Protein AF-A0A9D8UX64-F1 (afdb_monomer_lite)

Sequence (82 aa):
MPRRKRREQALDVQVDSLERELAGLRRSIDQVRYNLMPFRPHDEALGALVRQMIRTINVLRGRDPDYQRPHEGHMANGRPLS

Radius of gyration: 17.73 Å; chains: 1; bounding box: 35×47×48 Å

Structure (mmCIF, N/CA/C/O backbone):
data_AF-A0A9D8UX64-F1
#
_entry.id   AF-A0A9D8UX64-F1
#
loop_
_atom_site.group_PDB
_atom_site.id
_atom_site.type_symbol
_atom_site.label_atom_id
_atom_site.label_alt_id
_atom_site.label_comp_id
_atom_site.label_asym_id
_atom_site.label_entity_id
_atom_site.label_seq_id
_atom_site.pdbx_PDB_ins_code
_atom_site.Cartn_x
_atom_site.Cartn_y
_atom_site.Cartn_z
_atom_site.occupancy
_atom_site.B_iso_or_equiv
_atom_site.auth_seq_id
_atom_site.auth_comp_id
_atom_site.auth_asym_id
_atom_site.auth_atom_id
_atom_site.pdbx_PDB_model_num
ATOM 1 N N . MET A 1 1 ? 18.431 -1.358 -28.924 1.00 54.88 1 MET A N 1
ATOM 2 C CA . MET A 1 1 ? 17.965 -0.198 -28.119 1.00 54.88 1 MET A CA 1
ATOM 3 C C . MET A 1 1 ? 18.277 -0.398 -26.622 1.00 54.88 1 MET A C 1
ATOM 5 O O . MET A 1 1 ? 17.411 -0.844 -25.879 1.00 54.88 1 MET A O 1
ATOM 9 N N . PRO A 1 2 ? 19.503 -0.093 -26.153 1.00 66.62 2 PRO A N 1
ATOM 10 C CA . PRO A 1 2 ? 19.948 -0.357 -24.769 1.00 66.62 2 PRO A CA 1
ATOM 11 C C . PRO A 1 2 ? 19.385 0.620 -23.721 1.00 66.62 2 PRO A C 1
ATOM 13 O O . PRO A 1 2 ? 19.223 0.266 -22.557 1.00 66.62 2 PRO A O 1
ATOM 16 N N . ARG A 1 3 ? 19.067 1.855 -24.134 1.00 67.69 3 ARG A N 1
ATOM 17 C CA . ARG A 1 3 ? 18.586 2.928 -23.244 1.00 67.69 3 ARG A CA 1
ATOM 18 C C . ARG A 1 3 ? 17.210 2.635 -22.632 1.0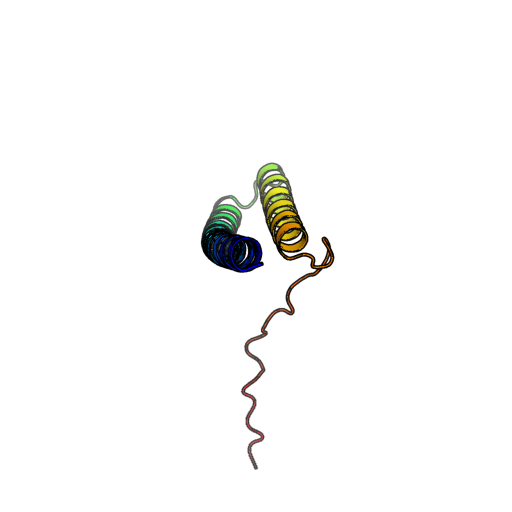0 67.69 3 ARG A C 1
ATOM 20 O O . ARG A 1 3 ? 16.973 2.991 -21.486 1.00 67.69 3 ARG A O 1
ATOM 27 N N . ARG A 1 4 ? 16.334 1.948 -23.374 1.00 69.06 4 ARG A N 1
ATOM 28 C CA . ARG A 1 4 ? 14.987 1.577 -22.915 1.00 69.06 4 ARG A CA 1
ATOM 29 C C . ARG A 1 4 ? 15.032 0.552 -21.775 1.00 69.06 4 ARG A C 1
ATOM 31 O O . ARG A 1 4 ? 14.431 0.792 -20.738 1.00 69.06 4 ARG A O 1
ATOM 38 N N . LYS A 1 5 ? 15.854 -0.496 -21.919 1.00 68.25 5 LYS A N 1
ATOM 39 C CA . LYS A 1 5 ? 16.031 -1.538 -20.890 1.00 68.25 5 LYS A CA 1
ATOM 40 C C . LYS A 1 5 ? 16.570 -0.985 -19.567 1.00 68.25 5 LYS A C 1
ATOM 42 O O . LYS A 1 5 ? 16.105 -1.380 -18.509 1.00 68.25 5 LYS A O 1
ATOM 47 N N . ARG A 1 6 ? 17.518 -0.038 -19.616 1.00 67.56 6 ARG A N 1
ATOM 48 C CA . ARG A 1 6 ? 18.041 0.620 -18.401 1.00 67.56 6 ARG A CA 1
ATOM 49 C C . ARG A 1 6 ? 16.971 1.433 -17.668 1.00 67.56 6 ARG A C 1
ATOM 51 O O . ARG A 1 6 ? 16.979 1.471 -16.445 1.00 67.56 6 ARG A O 1
ATOM 58 N N . ARG A 1 7 ? 16.064 2.084 -18.404 1.00 71.75 7 ARG A N 1
ATOM 59 C CA . ARG A 1 7 ? 14.964 2.862 -17.814 1.00 71.75 7 ARG A CA 1
ATOM 60 C C . ARG A 1 7 ? 13.911 1.956 -17.177 1.00 71.75 7 ARG A C 1
ATOM 62 O O . ARG A 1 7 ? 13.448 2.276 -16.094 1.00 71.75 7 ARG A O 1
ATOM 69 N N . GLU A 1 8 ? 13.577 0.844 -17.828 1.00 72.56 8 GLU A N 1
ATOM 70 C CA . GLU A 1 8 ? 12.671 -0.179 -17.283 1.00 72.56 8 GLU A CA 1
ATOM 71 C C . GLU A 1 8 ? 13.240 -0.765 -15.977 1.00 72.56 8 GLU A C 1
ATOM 73 O O . GLU A 1 8 ? 12.576 -0.707 -14.951 1.00 72.56 8 GLU A O 1
ATOM 78 N N . GLN A 1 9 ? 14.521 -1.156 -15.955 1.00 75.75 9 GLN A N 1
ATOM 79 C CA . GLN A 1 9 ? 15.187 -1.638 -14.733 1.00 75.75 9 GLN A CA 1
ATOM 80 C C . GLN A 1 9 ? 15.228 -0.595 -13.605 1.00 75.75 9 GLN A C 1
ATOM 82 O O . GLN A 1 9 ? 15.046 -0.934 -12.439 1.00 75.75 9 GLN A O 1
ATOM 87 N N . ALA A 1 10 ? 15.480 0.677 -13.928 1.00 73.81 10 ALA A N 1
ATOM 88 C CA . ALA A 1 10 ? 15.486 1.744 -12.929 1.00 73.81 10 ALA A CA 1
ATOM 89 C C . ALA A 1 10 ? 14.090 1.986 -12.330 1.00 73.81 10 ALA A C 1
ATOM 91 O O . ALA A 1 10 ? 13.979 2.239 -11.132 1.00 73.81 10 ALA A O 1
ATOM 92 N N . LEU A 1 11 ? 13.038 1.885 -13.149 1.00 80.31 11 LEU A N 1
ATOM 93 C CA . LEU A 1 11 ? 11.651 1.967 -12.692 1.00 80.31 11 LEU A CA 1
ATOM 94 C C . LEU A 1 11 ? 11.299 0.783 -11.787 1.00 80.31 11 LEU A C 1
ATOM 96 O O . LEU A 1 11 ? 10.722 1.000 -10.727 1.00 80.31 11 LEU A O 1
ATOM 100 N N . ASP A 1 12 ? 11.712 -0.434 -12.144 1.00 83.31 12 ASP A N 1
ATOM 101 C CA . ASP A 1 12 ? 11.470 -1.622 -11.319 1.00 83.31 12 ASP A CA 1
ATOM 102 C C . ASP A 1 12 ? 12.097 -1.487 -9.926 1.00 83.31 12 ASP A C 1
ATOM 104 O O . ASP A 1 12 ? 11.429 -1.731 -8.925 1.00 83.31 12 ASP A O 1
ATOM 108 N N . VAL A 1 13 ? 13.341 -0.999 -9.837 1.00 86.31 13 VAL A N 1
ATOM 109 C CA . VAL A 1 13 ? 14.018 -0.759 -8.549 1.00 86.31 13 VAL A CA 1
ATOM 110 C C . VAL A 1 13 ? 13.289 0.295 -7.705 1.00 86.31 13 VAL A C 1
ATOM 112 O O . VAL A 1 13 ? 13.195 0.161 -6.484 1.00 86.31 13 VAL A O 1
ATOM 115 N N . GLN A 1 14 ? 12.752 1.344 -8.332 1.00 86.94 14 GLN A N 1
ATOM 116 C CA . GLN A 1 14 ? 11.973 2.364 -7.623 1.00 86.94 14 GLN A CA 1
ATOM 117 C C . GLN A 1 14 ? 10.641 1.805 -7.114 1.00 86.94 14 GLN A C 1
ATOM 119 O O . GLN A 1 14 ? 10.266 2.062 -5.970 1.00 86.94 14 GLN A O 1
ATOM 124 N N . VAL A 1 15 ? 9.950 1.005 -7.929 1.00 87.81 15 VAL A N 1
ATOM 125 C CA . VAL A 1 15 ? 8.695 0.349 -7.540 1.00 87.81 15 VAL A CA 1
ATOM 126 C C . VAL A 1 15 ? 8.936 -0.677 -6.426 1.00 87.81 15 VAL A C 1
ATOM 128 O O . VAL A 1 15 ? 8.135 -0.754 -5.497 1.00 87.81 15 VAL A O 1
ATOM 131 N N . ASP A 1 16 ? 10.061 -1.398 -6.448 1.00 88.62 16 ASP A N 1
ATOM 132 C CA . ASP A 1 16 ? 10.485 -2.286 -5.358 1.00 88.62 16 ASP A CA 1
ATOM 133 C C . ASP A 1 16 ? 10.689 -1.518 -4.041 1.00 88.62 16 ASP A C 1
ATOM 135 O O . ASP A 1 16 ? 10.279 -1.988 -2.976 1.00 88.62 16 ASP A O 1
ATOM 139 N N . SER A 1 17 ? 11.325 -0.340 -4.094 1.00 89.69 17 SER A N 1
ATOM 140 C CA . SER A 1 17 ? 11.522 0.513 -2.912 1.00 89.69 17 SER A CA 1
ATOM 141 C C . SER A 1 17 ? 10.184 0.990 -2.350 1.00 89.69 17 SER A C 1
ATOM 143 O O . SER A 1 17 ? 9.930 0.846 -1.153 1.00 89.69 17 SER A O 1
ATOM 145 N N . LEU A 1 18 ? 9.294 1.466 -3.226 1.00 87.81 18 LEU A N 1
ATOM 146 C CA . LEU A 1 18 ? 7.947 1.895 -2.853 1.00 87.81 18 LEU A CA 1
ATOM 147 C C . LEU A 1 18 ? 7.141 0.752 -2.225 1.00 87.81 18 LEU A C 1
ATOM 149 O O . LEU A 1 18 ? 6.505 0.955 -1.196 1.00 87.81 18 LEU A O 1
ATOM 153 N N . GLU A 1 19 ? 7.194 -0.467 -2.773 1.00 88.00 19 GLU A N 1
ATOM 154 C CA . GLU A 1 19 ? 6.529 -1.635 -2.172 1.00 88.00 19 GLU A CA 1
ATOM 155 C C . GLU A 1 19 ? 6.983 -1.880 -0.724 1.00 88.00 19 GLU A C 1
ATOM 157 O O . GLU A 1 19 ? 6.155 -2.164 0.147 1.00 88.00 19 GLU A O 1
ATOM 162 N N . ARG A 1 20 ? 8.286 -1.750 -0.441 1.00 89.31 20 ARG A N 1
ATOM 163 C CA . ARG A 1 20 ? 8.839 -1.938 0.912 1.00 89.31 20 ARG A CA 1
ATOM 164 C C . ARG A 1 20 ? 8.394 -0.837 1.870 1.00 89.31 20 ARG A C 1
ATOM 166 O O . ARG A 1 20 ? 8.005 -1.139 2.998 1.00 89.31 20 ARG A O 1
ATOM 173 N N . GLU A 1 21 ? 8.417 0.414 1.425 1.00 90.06 21 GLU A N 1
ATOM 174 C CA . GLU A 1 21 ? 7.964 1.561 2.218 1.00 90.06 21 GLU A CA 1
ATOM 175 C C . GLU A 1 21 ? 6.468 1.469 2.538 1.00 90.06 21 GLU A C 1
ATOM 177 O O . GLU A 1 21 ? 6.074 1.608 3.698 1.00 90.06 21 GLU A O 1
ATOM 182 N N . LEU A 1 22 ? 5.634 1.129 1.549 1.00 89.06 22 LEU A N 1
ATOM 183 C CA . LEU A 1 22 ? 4.196 0.925 1.746 1.00 89.06 22 LEU A CA 1
ATOM 184 C C . LEU A 1 22 ? 3.913 -0.243 2.701 1.00 89.06 22 LEU A C 1
ATOM 186 O O . LEU A 1 22 ? 2.990 -0.161 3.513 1.00 89.06 22 LEU A O 1
ATOM 190 N N . ALA A 1 23 ? 4.711 -1.315 2.648 1.00 86.62 23 ALA A N 1
ATOM 191 C CA . ALA A 1 23 ? 4.596 -2.426 3.590 1.00 86.62 23 ALA A CA 1
ATOM 192 C C . ALA A 1 23 ? 4.922 -2.000 5.033 1.00 86.62 23 ALA A C 1
ATOM 194 O O . ALA A 1 23 ? 4.250 -2.449 5.963 1.00 86.62 23 ALA A O 1
ATOM 195 N N . GLY A 1 24 ? 5.916 -1.127 5.226 1.00 88.94 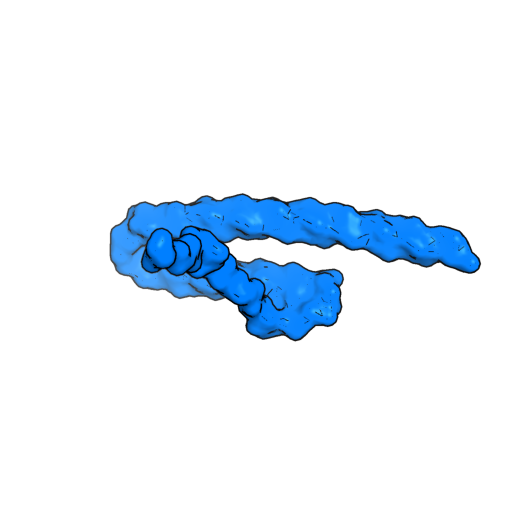24 GLY A N 1
ATOM 196 C CA . GLY A 1 24 ? 6.223 -0.526 6.526 1.00 88.94 24 GLY A CA 1
ATOM 197 C C . GLY A 1 24 ? 5.098 0.383 7.020 1.00 88.94 24 GLY A C 1
ATOM 198 O O . GLY A 1 24 ? 4.615 0.215 8.139 1.00 88.94 24 GLY A O 1
ATOM 199 N N . LEU A 1 25 ? 4.616 1.281 6.157 1.00 89.38 25 LEU A N 1
ATOM 200 C CA . LEU A 1 25 ? 3.527 2.205 6.474 1.00 89.38 25 LEU A CA 1
ATOM 201 C C . LEU A 1 25 ? 2.237 1.468 6.853 1.00 89.38 25 LEU A C 1
ATOM 203 O O . LEU A 1 25 ? 1.578 1.848 7.817 1.00 89.38 25 LEU A O 1
ATOM 207 N N . ARG A 1 26 ? 1.907 0.375 6.154 1.00 88.88 26 ARG A N 1
ATOM 208 C CA . ARG A 1 26 ? 0.753 -0.468 6.488 1.00 88.88 26 ARG A CA 1
ATOM 209 C C . ARG A 1 26 ? 0.821 -0.994 7.924 1.00 88.88 26 ARG A C 1
ATOM 211 O O . ARG A 1 26 ? -0.175 -0.908 8.630 1.00 88.88 26 ARG A O 1
ATOM 218 N N . ARG A 1 27 ? 1.982 -1.487 8.374 1.00 89.00 27 ARG A N 1
ATOM 219 C CA . ARG A 1 27 ? 2.148 -1.974 9.759 1.00 89.00 27 ARG A CA 1
ATOM 220 C C . ARG A 1 27 ? 1.925 -0.856 10.776 1.00 89.00 27 ARG A C 1
ATOM 222 O O . ARG A 1 27 ? 1.261 -1.077 11.783 1.00 89.00 27 ARG A O 1
ATOM 229 N N . SER A 1 28 ? 2.446 0.339 10.500 1.00 90.19 28 SER A N 1
ATOM 230 C CA . SER A 1 28 ? 2.240 1.509 11.358 1.00 90.19 28 SER A CA 1
ATOM 231 C C . SER A 1 28 ? 0.769 1.923 11.413 1.00 90.19 28 SER A C 1
ATOM 233 O O . SER A 1 28 ? 0.259 2.213 12.491 1.00 90.19 28 SER A O 1
ATOM 235 N N . ILE A 1 29 ? 0.068 1.905 10.274 1.00 87.88 29 ILE A N 1
ATOM 236 C CA . ILE A 1 29 ? -1.373 2.174 10.214 1.00 87.88 29 ILE A CA 1
ATOM 237 C C . ILE A 1 29 ? -2.143 1.132 11.024 1.00 87.88 29 ILE A C 1
ATOM 239 O O . ILE A 1 29 ? -2.986 1.512 11.830 1.00 87.88 29 ILE A O 1
ATOM 243 N N . ASP A 1 30 ? -1.841 -0.156 10.863 1.00 86.38 30 ASP A N 1
ATOM 244 C CA . ASP A 1 30 ? -2.503 -1.221 11.619 1.00 86.38 30 ASP A CA 1
ATOM 245 C C . ASP A 1 30 ? -2.293 -1.031 13.133 1.00 86.38 30 ASP A C 1
ATOM 247 O O . ASP A 1 30 ? -3.254 -1.102 13.898 1.00 86.38 30 ASP A O 1
ATOM 251 N N . GLN A 1 31 ? -1.082 -0.669 13.573 1.00 87.31 31 GLN A N 1
ATOM 252 C CA . GLN A 1 31 ? -0.808 -0.347 14.979 1.00 87.31 31 GLN A CA 1
ATOM 253 C C . GLN A 1 31 ? -1.622 0.857 15.480 1.00 87.31 31 GLN A C 1
ATOM 255 O O . GLN A 1 31 ? -2.179 0.821 16.577 1.00 87.31 31 GLN A O 1
ATOM 260 N N . VAL A 1 32 ? -1.706 1.926 14.684 1.00 86.00 32 VAL A N 1
ATOM 261 C CA . VAL A 1 32 ? -2.503 3.114 15.020 1.00 86.00 32 VAL A CA 1
ATOM 262 C C . VAL A 1 32 ? -3.989 2.765 15.102 1.00 86.00 32 VAL A C 1
ATOM 264 O O . VAL A 1 32 ? -4.658 3.203 16.033 1.00 86.00 32 VAL A O 1
ATOM 267 N N . ARG A 1 33 ? -4.503 1.931 14.190 1.00 84.50 33 ARG A N 1
ATOM 268 C CA . ARG A 1 33 ? -5.895 1.456 14.218 1.00 84.50 33 ARG A CA 1
ATOM 269 C C . ARG A 1 33 ? -6.208 0.696 15.504 1.00 84.50 33 ARG A C 1
ATOM 271 O O . ARG A 1 33 ? -7.235 0.971 16.117 1.00 84.50 33 ARG A O 1
ATOM 278 N N . TYR A 1 34 ? -5.312 -0.187 15.952 1.00 82.94 34 TYR A N 1
ATOM 279 C CA . TYR A 1 34 ? -5.467 -0.876 17.239 1.00 82.94 34 TYR A CA 1
ATOM 280 C C . TYR A 1 34 ? -5.468 0.092 18.425 1.00 82.94 34 TYR A C 1
ATOM 282 O O . TYR A 1 34 ? -6.301 -0.037 19.318 1.00 82.94 34 TYR A O 1
ATOM 290 N N . ASN A 1 35 ? -4.577 1.086 18.419 1.00 83.56 35 ASN A N 1
ATOM 291 C CA . ASN A 1 35 ? -4.467 2.055 19.511 1.00 83.56 35 ASN A CA 1
ATOM 292 C C . ASN A 1 35 ? -5.650 3.039 19.572 1.00 83.56 35 ASN A C 1
ATOM 294 O O . ASN A 1 35 ? -5.955 3.558 20.642 1.00 83.56 35 ASN A O 1
ATOM 298 N N . LEU A 1 36 ? -6.294 3.324 18.435 1.00 79.62 36 LEU A N 1
ATOM 299 C CA . LEU A 1 36 ? -7.394 4.287 18.324 1.00 79.62 36 LEU A CA 1
ATOM 300 C C . LEU A 1 36 ? -8.790 3.649 18.406 1.00 79.62 36 LEU A C 1
ATOM 302 O O . LEU A 1 36 ? -9.792 4.362 18.295 1.00 79.62 36 LEU A O 1
ATOM 306 N N . MET A 1 37 ? -8.907 2.333 18.611 1.00 75.50 37 MET A N 1
ATOM 307 C CA . MET A 1 37 ? -10.213 1.729 18.891 1.00 75.50 37 MET A CA 1
ATOM 308 C C . MET A 1 37 ? -10.799 2.324 20.190 1.00 75.50 37 MET A C 1
ATOM 310 O O . MET A 1 37 ? -10.091 2.365 21.196 1.00 75.50 37 MET A O 1
ATOM 314 N N . PRO A 1 38 ? -12.071 2.793 20.206 1.00 65.81 38 PRO A N 1
ATOM 315 C CA . PRO A 1 38 ? -13.159 2.475 19.273 1.00 65.81 38 PRO A CA 1
ATOM 316 C C . PRO A 1 38 ? -13.572 3.614 18.307 1.00 65.81 38 PRO A C 1
ATOM 318 O O . PRO A 1 38 ? -14.717 3.626 17.847 1.00 65.81 38 PRO A O 1
ATOM 321 N N . PHE A 1 39 ? -12.704 4.579 17.974 1.00 72.25 39 PHE A N 1
ATOM 322 C CA . PHE A 1 39 ? -13.062 5.697 17.083 1.00 72.25 39 PHE A CA 1
ATOM 323 C C . PHE A 1 39 ? -13.254 5.252 15.617 1.00 72.25 39 PHE A C 1
ATOM 325 O O . PHE A 1 39 ? -12.356 5.360 14.780 1.00 72.25 39 PHE A O 1
ATOM 332 N N . ARG A 1 40 ? -14.467 4.784 15.293 1.00 69.56 40 ARG A N 1
ATOM 333 C CA . ARG A 1 40 ? -14.861 4.254 13.971 1.00 69.56 40 ARG A CA 1
ATOM 334 C C . ARG A 1 40 ? -14.505 5.142 12.764 1.00 69.56 40 ARG A C 1
ATOM 336 O O . ARG A 1 40 ? -14.030 4.582 11.779 1.00 69.56 40 ARG A O 1
ATOM 343 N N . PRO A 1 41 ? -14.650 6.485 12.802 1.00 77.00 41 PRO A N 1
ATOM 344 C CA . PRO A 1 41 ? -14.332 7.313 11.634 1.00 77.00 41 PRO A CA 1
ATOM 345 C C . PRO A 1 41 ? -12.855 7.243 11.216 1.00 77.00 41 PRO A C 1
ATOM 347 O O . PRO A 1 41 ? -12.538 7.301 10.029 1.00 77.00 41 PRO A O 1
ATOM 350 N N . HIS A 1 42 ? -11.938 7.086 12.178 1.00 78.56 42 HIS A N 1
ATOM 351 C CA . HIS A 1 42 ? -10.514 6.930 11.880 1.00 78.56 42 HIS A CA 1
ATOM 352 C C . HIS A 1 42 ? -10.211 5.551 11.292 1.00 78.56 42 HIS A C 1
ATOM 354 O O . HIS A 1 42 ? -9.379 5.444 10.395 1.00 78.56 42 HIS A O 1
ATOM 360 N N . ASP A 1 43 ? -10.913 4.512 11.747 1.00 80.38 43 ASP A N 1
ATOM 361 C CA . ASP A 1 43 ? -10.741 3.151 11.241 1.00 80.38 43 ASP A CA 1
ATOM 362 C C . ASP A 1 43 ? -11.122 3.031 9.757 1.00 80.38 43 ASP A C 1
ATOM 364 O O . ASP A 1 43 ? -10.367 2.468 8.959 1.00 80.38 43 ASP A O 1
ATOM 368 N N . GLU A 1 44 ? -12.247 3.632 9.360 1.00 85.44 44 GLU A N 1
ATOM 369 C CA . GLU A 1 44 ? -12.701 3.644 7.966 1.00 85.44 44 GLU A CA 1
ATOM 370 C C . GLU A 1 44 ? -11.739 4.411 7.052 1.00 85.44 44 GLU A C 1
ATOM 372 O O . GLU A 1 44 ? -11.371 3.908 5.984 1.00 85.44 44 GLU A O 1
ATOM 377 N N . ALA A 1 45 ? -11.291 5.597 7.482 1.00 87.75 45 ALA A N 1
ATOM 378 C CA . ALA A 1 45 ? -10.355 6.425 6.725 1.00 87.75 45 ALA A CA 1
ATOM 379 C C . ALA A 1 45 ? -8.990 5.737 6.553 1.00 87.75 45 ALA A C 1
ATOM 381 O O . ALA A 1 45 ? -8.457 5.673 5.442 1.00 87.75 45 ALA A O 1
ATOM 382 N N . LEU A 1 46 ? -8.447 5.156 7.628 1.00 86.81 46 LEU A N 1
ATOM 383 C CA . LEU A 1 46 ? -7.191 4.404 7.588 1.00 86.81 46 LEU A CA 1
ATOM 384 C C . LEU A 1 46 ? -7.325 3.132 6.739 1.00 86.81 46 LEU A C 1
ATOM 386 O O . LEU A 1 46 ? -6.429 2.810 5.958 1.00 86.81 46 LEU A O 1
ATOM 390 N N . GLY A 1 47 ? -8.467 2.443 6.810 1.00 86.50 47 GLY A N 1
ATOM 391 C CA . GLY A 1 47 ? -8.769 1.305 5.944 1.00 86.50 47 GLY A CA 1
ATOM 392 C C . GLY A 1 47 ? -8.862 1.686 4.461 1.00 86.50 47 GLY A C 1
ATOM 393 O O . GLY A 1 47 ? -8.366 0.951 3.603 1.00 86.50 47 GLY A O 1
ATOM 394 N N . ALA A 1 48 ? -9.462 2.835 4.137 1.00 89.94 48 ALA A N 1
ATOM 395 C CA . ALA A 1 48 ? -9.534 3.348 2.769 1.00 89.94 48 ALA A CA 1
ATOM 396 C C . ALA A 1 48 ? -8.147 3.703 2.213 1.00 89.94 48 ALA A C 1
ATOM 398 O O . ALA A 1 48 ? -7.836 3.328 1.079 1.00 89.94 48 ALA A O 1
ATOM 399 N N . LEU A 1 49 ? -7.299 4.337 3.028 1.00 89.31 49 LEU A N 1
ATOM 400 C CA . LEU A 1 49 ? -5.917 4.657 2.672 1.00 89.31 49 LEU A CA 1
ATOM 401 C C . LEU A 1 49 ? -5.117 3.393 2.322 1.00 89.31 49 LEU A C 1
ATOM 403 O O . LEU A 1 49 ? -4.490 3.332 1.264 1.00 89.31 49 LEU A O 1
ATOM 407 N N . VAL A 1 50 ? -5.199 2.349 3.155 1.00 89.06 50 VAL A N 1
ATOM 408 C CA . VAL A 1 50 ? -4.510 1.070 2.900 1.00 89.06 50 VAL A CA 1
ATOM 409 C C . VAL A 1 50 ? -4.967 0.442 1.580 1.00 89.06 50 VAL A C 1
ATOM 411 O O . VAL A 1 50 ? -4.133 -0.021 0.799 1.00 89.06 50 VAL A O 1
ATOM 414 N N . ARG A 1 51 ? -6.273 0.463 1.279 1.00 90.19 51 ARG A N 1
ATOM 415 C CA . ARG A 1 51 ? -6.799 -0.046 -0.001 1.00 90.19 51 ARG A CA 1
ATOM 416 C C . ARG A 1 51 ? -6.267 0.744 -1.198 1.00 90.19 51 ARG A C 1
ATOM 418 O O . ARG A 1 51 ? -5.869 0.140 -2.192 1.00 90.19 51 ARG A O 1
ATOM 425 N N . GLN A 1 52 ? -6.218 2.073 -1.109 1.00 91.12 52 GLN A N 1
ATOM 426 C CA . GLN A 1 52 ? -5.685 2.917 -2.184 1.00 91.12 52 GLN A CA 1
ATOM 427 C C . GLN A 1 52 ? -4.187 2.692 -2.416 1.00 91.12 52 GLN A C 1
ATOM 429 O O . GLN A 1 52 ? -3.756 2.624 -3.568 1.00 91.12 52 GLN A O 1
ATOM 434 N N . MET A 1 53 ? -3.400 2.518 -1.351 1.00 89.31 53 MET A N 1
ATOM 435 C CA . MET A 1 53 ? -1.973 2.184 -1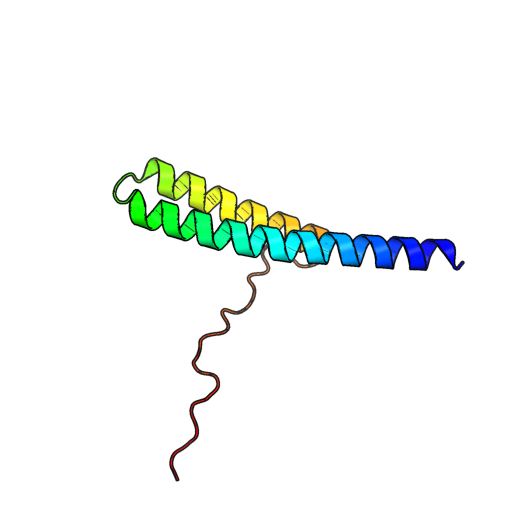.449 1.00 89.31 53 MET A CA 1
ATOM 436 C C . MET A 1 53 ? -1.751 0.867 -2.207 1.00 89.31 53 MET A C 1
ATOM 438 O O . MET A 1 53 ? -0.943 0.821 -3.134 1.00 89.31 53 MET A O 1
ATOM 442 N N . ILE A 1 54 ? -2.503 -0.184 -1.857 1.00 89.50 54 ILE A N 1
ATOM 443 C CA . ILE A 1 54 ? -2.433 -1.494 -2.529 1.00 89.50 54 ILE A CA 1
ATOM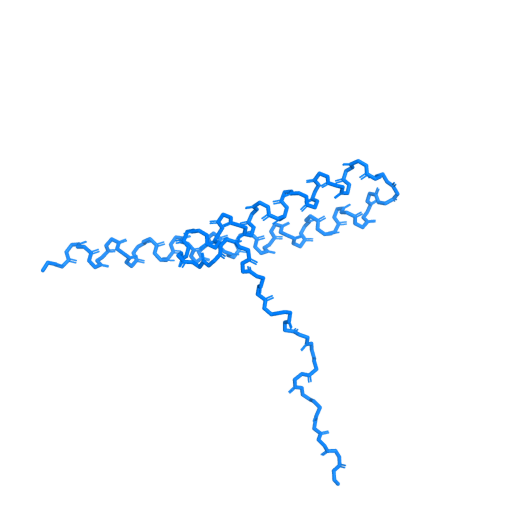 444 C C . ILE A 1 54 ? -2.828 -1.369 -4.004 1.00 89.50 54 ILE A C 1
ATOM 446 O O . ILE A 1 54 ? -2.131 -1.859 -4.890 1.00 89.50 54 ILE A O 1
ATOM 450 N N . ARG A 1 55 ? -3.912 -0.647 -4.291 1.00 90.69 55 ARG A N 1
ATOM 451 C CA . ARG A 1 55 ? -4.356 -0.434 -5.669 1.00 90.69 55 ARG A CA 1
ATOM 452 C C . ARG A 1 55 ? -3.299 0.285 -6.506 1.00 90.69 55 ARG A C 1
ATOM 454 O O . ARG A 1 55 ? -3.024 -0.107 -7.636 1.00 90.69 55 ARG A O 1
ATOM 461 N N . THR A 1 56 ? -2.682 1.320 -5.938 1.00 89.06 56 THR A N 1
ATOM 462 C CA . THR A 1 56 ? -1.662 2.131 -6.615 1.00 89.06 56 THR A CA 1
ATOM 463 C C . THR A 1 56 ? -0.447 1.286 -6.972 1.00 89.06 56 THR A C 1
ATOM 465 O O . THR A 1 56 ? 0.028 1.336 -8.105 1.00 89.06 56 THR A O 1
ATOM 468 N N . ILE A 1 57 ? 0.030 0.459 -6.038 1.00 88.50 57 ILE A N 1
ATOM 469 C CA . ILE A 1 57 ? 1.207 -0.371 -6.289 1.00 88.50 57 ILE A CA 1
ATOM 470 C C . ILE A 1 57 ? 0.928 -1.483 -7.305 1.00 88.50 57 ILE A C 1
ATOM 472 O O . ILE A 1 57 ? 1.780 -1.782 -8.139 1.00 88.50 57 ILE A O 1
ATOM 476 N N . ASN A 1 58 ? -0.288 -2.035 -7.309 1.00 89.06 58 ASN A N 1
ATOM 477 C CA . ASN A 1 58 ? -0.715 -2.992 -8.324 1.00 89.06 58 ASN A CA 1
ATOM 478 C C . ASN A 1 58 ? -0.721 -2.371 -9.725 1.00 89.06 58 ASN A C 1
ATOM 480 O O . ASN A 1 58 ? -0.165 -2.963 -10.648 1.00 89.06 58 ASN A O 1
ATOM 484 N N . VAL A 1 59 ? -1.256 -1.153 -9.867 1.00 89.62 59 VAL A N 1
ATOM 485 C CA . VAL A 1 59 ? -1.237 -0.410 -11.138 1.00 89.62 59 VAL A CA 1
ATOM 486 C C . VAL A 1 59 ? 0.196 -0.148 -11.603 1.00 89.62 59 VAL A C 1
ATOM 488 O O . VAL A 1 59 ? 0.512 -0.397 -12.764 1.00 89.62 59 VAL A O 1
ATOM 491 N N . LEU A 1 60 ? 1.087 0.286 -10.703 1.00 86.12 60 LEU A N 1
ATOM 492 C CA . LEU A 1 60 ? 2.502 0.513 -11.030 1.00 86.12 60 LEU A CA 1
ATOM 493 C C . LEU A 1 60 ? 3.218 -0.766 -11.489 1.00 86.12 60 LEU A C 1
ATOM 495 O O . LEU A 1 60 ? 4.119 -0.702 -12.320 1.00 86.12 60 LEU A O 1
ATOM 499 N N . ARG A 1 61 ? 2.802 -1.928 -10.979 1.00 84.00 61 ARG A N 1
ATOM 500 C CA . ARG A 1 61 ? 3.331 -3.248 -11.352 1.00 84.00 61 ARG A CA 1
ATOM 501 C C . ARG A 1 61 ? 2.675 -3.862 -12.588 1.00 84.00 61 ARG A C 1
ATOM 503 O O . ARG A 1 61 ? 3.062 -4.961 -12.976 1.00 84.00 61 ARG A O 1
ATOM 510 N N . GLY A 1 62 ? 1.663 -3.215 -13.168 1.00 86.06 62 GLY A N 1
ATOM 511 C CA . GLY A 1 62 ? 0.848 -3.811 -14.229 1.00 86.06 62 GLY A CA 1
ATOM 512 C C . GLY A 1 62 ? 0.057 -5.046 -13.772 1.00 86.06 62 GLY A C 1
ATOM 513 O O . GLY A 1 62 ? -0.266 -5.900 -14.595 1.00 86.06 62 GLY A O 1
ATOM 514 N N . ARG A 1 63 ? -0.220 -5.173 -12.467 1.00 86.94 63 ARG A N 1
ATOM 515 C CA . ARG A 1 63 ? -1.114 -6.191 -11.893 1.00 86.94 63 ARG A CA 1
ATOM 516 C C . ARG A 1 63 ? -2.558 -5.691 -11.938 1.00 86.94 63 ARG A C 1
ATOM 518 O O . ARG A 1 63 ? -2.806 -4.499 -12.117 1.00 86.94 63 ARG A O 1
ATOM 525 N N . ASP A 1 64 ? -3.505 -6.599 -11.715 1.00 89.44 64 ASP A N 1
ATOM 526 C CA . ASP A 1 64 ? -4.898 -6.218 -11.479 1.00 89.44 64 ASP A CA 1
ATOM 527 C C . ASP A 1 64 ? -4.968 -5.235 -10.286 1.00 89.44 64 ASP A C 1
ATOM 529 O O . ASP A 1 64 ? -4.393 -5.538 -9.234 1.00 89.44 64 ASP A O 1
ATOM 533 N N . PRO A 1 65 ? -5.616 -4.060 -10.415 1.00 85.19 65 PRO A N 1
ATOM 534 C CA . PRO A 1 65 ? -5.752 -3.096 -9.323 1.00 85.19 65 PRO A CA 1
ATOM 535 C C . PRO A 1 65 ? -6.315 -3.713 -8.038 1.00 85.19 65 PRO A C 1
A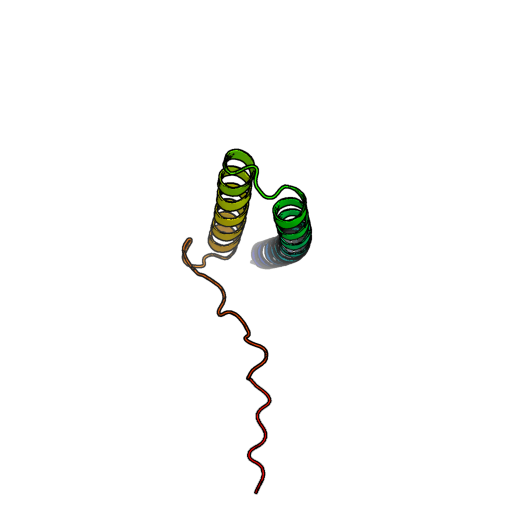TOM 537 O O . PRO A 1 65 ? -5.899 -3.320 -6.945 1.00 85.19 65 PRO A O 1
ATOM 540 N N . ASP A 1 66 ? -7.195 -4.703 -8.174 1.00 84.31 66 ASP A N 1
ATOM 541 C CA . ASP A 1 66 ? -7.869 -5.386 -7.074 1.00 84.31 66 ASP A CA 1
ATOM 542 C C . ASP A 1 66 ? -7.135 -6.664 -6.635 1.00 84.31 66 ASP A C 1
ATOM 544 O O . ASP A 1 66 ? -7.603 -7.384 -5.749 1.00 84.31 66 ASP A O 1
ATOM 548 N N . TYR A 1 67 ? -5.946 -6.932 -7.193 1.00 83.88 67 TYR A N 1
ATOM 549 C CA . TYR A 1 67 ? -5.095 -8.036 -6.764 1.00 83.88 67 TYR A CA 1
ATOM 550 C C . TYR A 1 67 ? -4.757 -7.909 -5.277 1.00 83.88 67 TYR A C 1
ATOM 552 O O . TYR A 1 67 ? -4.007 -7.031 -4.838 1.00 83.88 67 TYR A O 1
ATOM 560 N N . GLN A 1 68 ? -5.272 -8.844 -4.490 1.00 75.19 68 GLN A N 1
ATOM 561 C CA . GLN A 1 68 ? -4.860 -9.030 -3.111 1.00 75.19 68 GLN A CA 1
ATOM 562 C C . GLN A 1 68 ? -3.796 -10.114 -3.092 1.00 75.19 68 GLN A C 1
ATOM 564 O O . GLN A 1 68 ? -4.032 -11.242 -3.528 1.00 75.19 68 GLN A O 1
ATOM 569 N N . ARG A 1 69 ? -2.602 -9.770 -2.593 1.00 69.56 69 ARG A N 1
ATOM 570 C CA . ARG A 1 69 ? -1.559 -10.772 -2.377 1.00 69.56 69 ARG A CA 1
ATOM 571 C C . ARG A 1 69 ? -2.154 -11.871 -1.489 1.00 69.56 69 ARG A C 1
ATOM 573 O O . ARG A 1 69 ? -2.720 -11.517 -0.450 1.00 69.56 69 ARG A O 1
ATOM 580 N N . PRO A 1 70 ? -2.026 -13.159 -1.861 1.00 71.69 70 PRO A N 1
ATOM 581 C CA . PRO A 1 70 ? -2.435 -14.249 -0.995 1.00 71.69 70 PRO A CA 1
ATOM 582 C C . PRO A 1 70 ? -1.836 -14.001 0.382 1.00 71.69 70 PRO A C 1
ATOM 584 O O . PRO A 1 70 ? -0.632 -13.750 0.495 1.00 71.69 70 PRO A O 1
ATOM 587 N N . HIS A 1 71 ? -2.677 -13.991 1.413 1.00 59.41 71 HIS A N 1
ATOM 588 C CA . HIS A 1 71 ? -2.173 -14.014 2.772 1.00 59.41 71 HIS A CA 1
ATOM 589 C C . HIS A 1 71 ? -1.297 -15.261 2.864 1.00 59.41 71 HIS A C 1
ATOM 591 O O . HIS A 1 71 ? -1.806 -16.377 2.771 1.00 59.41 71 HIS A O 1
ATOM 597 N N . GLU A 1 72 ? 0.018 -15.073 2.980 1.00 47.69 72 GLU A N 1
ATOM 598 C CA . GLU A 1 72 ? 0.943 -16.128 3.376 1.00 47.69 72 GLU A CA 1
ATOM 599 C C . GLU A 1 72 ? 0.571 -16.477 4.820 1.00 47.69 72 GLU A C 1
ATOM 601 O O . GLU A 1 72 ? 1.149 -15.985 5.785 1.00 47.69 72 GLU A O 1
ATOM 606 N N . GLY A 1 73 ? -0.511 -17.241 4.976 1.00 43.34 73 GLY A N 1
ATOM 607 C CA . GLY A 1 73 ? -0.872 -17.832 6.243 1.00 43.34 73 GLY A CA 1
ATOM 608 C C . GLY A 1 73 ? 0.314 -18.673 6.680 1.00 43.34 73 GLY A C 1
ATOM 609 O O . GLY A 1 73 ? 0.831 -19.471 5.898 1.00 43.34 73 GLY A O 1
ATOM 610 N N . HIS A 1 74 ? 0.739 -18.519 7.930 1.00 48.50 74 HIS A N 1
ATOM 611 C CA . HIS A 1 74 ? 1.819 -19.288 8.556 1.00 48.50 74 HIS A CA 1
ATOM 612 C C . HIS A 1 74 ? 1.582 -20.822 8.603 1.00 48.50 74 HIS A C 1
ATOM 614 O O . HIS A 1 74 ? 2.287 -21.534 9.309 1.00 48.50 74 HIS A O 1
ATOM 620 N N . MET A 1 75 ? 0.635 -21.365 7.832 1.00 51.78 75 MET A N 1
ATOM 621 C CA . MET A 1 75 ? 0.256 -22.780 7.779 1.00 51.78 75 MET A CA 1
ATOM 622 C C . MET A 1 75 ? 1.004 -23.588 6.698 1.00 51.78 75 MET A C 1
ATOM 624 O O . MET A 1 75 ? 0.579 -24.686 6.357 1.00 51.78 75 MET A O 1
ATOM 62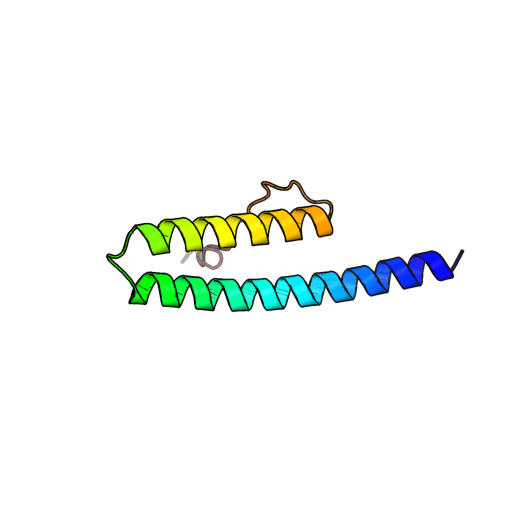8 N N . ALA A 1 76 ? 2.118 -23.093 6.146 1.00 50.78 76 ALA A N 1
ATOM 629 C CA . ALA A 1 76 ? 2.882 -23.821 5.121 1.00 50.78 76 ALA A CA 1
ATOM 630 C C . ALA A 1 76 ? 3.891 -24.858 5.672 1.00 50.78 76 ALA A C 1
ATOM 632 O O . ALA A 1 76 ? 4.544 -25.529 4.882 1.00 50.78 76 ALA A O 1
ATOM 633 N N . ASN A 1 77 ? 4.006 -25.035 6.998 1.00 49.41 77 ASN A N 1
ATOM 634 C CA . ASN A 1 77 ? 4.950 -25.983 7.622 1.00 49.41 77 ASN A CA 1
ATOM 635 C C . ASN A 1 77 ? 4.275 -27.023 8.539 1.00 49.41 77 ASN A C 1
ATOM 637 O O . ASN A 1 77 ? 4.868 -27.479 9.518 1.00 49.41 77 ASN A O 1
ATOM 641 N N . GLY A 1 78 ? 3.044 -27.432 8.227 1.00 45.09 78 GLY A N 1
ATOM 642 C CA . GLY A 1 78 ? 2.445 -28.624 8.828 1.00 45.09 78 GLY A CA 1
ATOM 643 C C . GLY A 1 78 ? 3.138 -29.888 8.317 1.00 45.09 78 GLY A C 1
ATOM 644 O O . GLY A 1 78 ? 2.656 -30.516 7.380 1.00 45.09 78 GLY A O 1
ATOM 645 N N . ARG A 1 79 ? 4.287 -30.254 8.903 1.00 48.12 79 ARG A N 1
ATOM 646 C CA . ARG A 1 79 ? 4.862 -31.602 8.763 1.00 48.12 79 ARG A CA 1
ATOM 647 C C . ARG A 1 79 ? 3.772 -32.626 9.120 1.00 48.12 79 ARG A C 1
ATOM 649 O O . ARG A 1 79 ? 3.246 -32.531 10.230 1.00 48.12 79 ARG A O 1
ATOM 656 N N . PRO A 1 80 ? 3.446 -33.605 8.259 1.00 48.00 80 PRO A N 1
ATOM 657 C CA . PRO A 1 80 ? 2.670 -34.746 8.713 1.00 48.00 80 PRO A CA 1
ATOM 658 C C . PRO A 1 80 ? 3.546 -35.518 9.704 1.00 48.00 80 PRO A C 1
ATOM 660 O O . PRO A 1 80 ? 4.656 -35.930 9.370 1.00 48.00 80 PRO A O 1
ATOM 663 N N . LEU A 1 81 ? 3.080 -35.643 10.946 1.00 53.72 81 LEU A N 1
ATOM 664 C CA . LEU A 1 81 ? 3.644 -36.594 11.895 1.00 53.72 81 LEU A CA 1
ATOM 665 C C . LEU A 1 81 ? 3.220 -37.987 11.418 1.00 53.72 81 LEU A C 1
ATOM 667 O O . LEU A 1 81 ? 2.063 -38.371 11.582 1.00 53.72 81 LEU A O 1
ATOM 671 N N . SER A 1 82 ? 4.145 -38.676 10.755 1.00 59.62 82 SER A N 1
ATOM 672 C CA . SER A 1 82 ? 4.160 -40.133 10.600 1.00 59.62 82 SER A CA 1
ATOM 673 C C . SER A 1 82 ? 4.939 -40.754 11.747 1.00 59.62 82 SER A C 1
ATOM 675 O O . SER A 1 82 ? 6.051 -40.227 11.996 1.00 59.62 82 SER A O 1
#

Foldseek 3Di:
DVVVVVVVVVLVVVLVVLVVVLVVVLVVLVVVLVVPPPPVVSNVVSVVVNLVSQLVSCVSVVHHSNDDDPPPPPPPPPDPDD

pLDDT: mean 77.99, std 13.79, range [43.34, 91.12]

Secondary structure (DSSP, 8-state):
-HHHHHHHHHHHHHHHHHHHHHHHHHHHHHHHHHHTTT-HHHHHHHHHHHHHHHHHHHHHTTS-TT-PPP---S-TT-----